Protein AF-A0A7S2N4B7-F1 (afdb_monomer_lite)

Radius of gyration: 18.84 Å; chains: 1; bounding box: 40×36×53 Å

Secondary structure (DSSP, 8-state):
--S-SS----HHHHHHHTTS-HHHHHHHHHHT-HHHHHHHHHHHHHHHHHHHHHHHHHHHHHTT---TTHHHHHHHHHHHHHHHHHHHHHHHHHHTTHHHHSTTHHHHHHHHHHHHHHHHHHHHTT-

Structure (mmCIF, N/CA/C/O backbone):
data_AF-A0A7S2N4B7-F1
#
_entry.id   AF-A0A7S2N4B7-F1
#
loop_
_atom_site.group_PDB
_atom_site.id
_atom_site.type_symbol
_atom_site.label_atom_id
_atom_site.label_alt_id
_atom_site.label_comp_id
_atom_site.label_asym_id
_atom_site.label_entity_id
_atom_site.label_seq_id
_atom_site.pdbx_PDB_ins_code
_atom_site.Cartn_x
_atom_site.Cartn_y
_atom_site.Cartn_z
_atom_site.occupancy
_atom_site.B_iso_or_equiv
_atom_site.auth_seq_id
_atom_site.auth_comp_id
_atom_site.auth_asym_id
_atom_site.auth_atom_id
_atom_site.pdbx_PDB_model_num
ATOM 1 N N . SER A 1 1 ? -1.991 21.765 -20.017 1.00 42.94 1 SER A N 1
ATOM 2 C CA . SER A 1 1 ? -0.513 21.822 -20.036 1.00 42.94 1 SER A CA 1
ATOM 3 C C . SER A 1 1 ? 0.078 21.115 -18.819 1.00 42.94 1 SER A C 1
ATOM 5 O O . SER A 1 1 ? 0.958 21.637 -18.153 1.00 42.94 1 SER A O 1
ATOM 7 N N . PHE A 1 2 ? -0.386 19.901 -18.543 1.00 44.06 2 PHE A N 1
ATOM 8 C CA . PHE A 1 2 ? 0.168 18.993 -17.542 1.00 44.06 2 PHE A CA 1
ATOM 9 C C . PHE A 1 2 ? -0.215 17.590 -18.038 1.00 44.06 2 PHE A C 1
ATOM 11 O O . PHE A 1 2 ? -1.287 17.461 -18.625 1.00 44.06 2 PHE A O 1
ATOM 18 N N . VAL A 1 3 ? 0.634 16.582 -17.840 1.00 47.97 3 VAL A N 1
ATOM 19 C CA . VAL A 1 3 ? 0.503 15.181 -18.320 1.00 47.97 3 VAL A CA 1
ATOM 20 C C . VAL A 1 3 ? 1.091 14.854 -19.714 1.00 47.97 3 VAL A C 1
ATOM 22 O O . VAL A 1 3 ? 0.682 13.898 -20.354 1.00 47.97 3 VAL A O 1
ATOM 25 N N . GLU A 1 4 ? 2.120 15.571 -20.178 1.00 45.66 4 GLU A N 1
ATOM 26 C CA . GLU A 1 4 ? 2.940 15.113 -21.329 1.00 45.66 4 GLU A CA 1
ATOM 27 C C . GLU A 1 4 ? 4.454 15.160 -21.060 1.00 45.66 4 GLU A C 1
ATOM 29 O O . GLU A 1 4 ? 5.262 15.376 -21.956 1.00 45.66 4 GLU A O 1
ATOM 34 N N . HIS A 1 5 ? 4.881 14.973 -19.813 1.00 46.41 5 HIS A N 1
ATOM 35 C CA . HIS A 1 5 ? 6.301 14.807 -19.499 1.00 46.41 5 HIS A CA 1
ATOM 36 C C . HIS A 1 5 ? 6.501 13.495 -18.752 1.00 46.41 5 HIS A C 1
ATOM 38 O O . HIS A 1 5 ? 6.093 13.385 -17.602 1.00 46.41 5 HIS A O 1
ATOM 44 N N . GLY A 1 6 ? 7.143 12.521 -19.407 1.00 44.66 6 GLY A N 1
ATOM 45 C CA . GLY A 1 6 ? 7.806 11.436 -18.681 1.00 44.66 6 GLY A CA 1
ATOM 46 C C . GLY A 1 6 ? 7.608 10.000 -19.165 1.00 44.66 6 GLY A C 1
ATOM 47 O O . GLY A 1 6 ? 7.865 9.095 -18.387 1.00 44.66 6 GLY A O 1
ATOM 48 N N . HIS A 1 7 ? 7.211 9.741 -20.413 1.00 45.81 7 HIS A N 1
ATOM 49 C CA . HIS A 1 7 ? 7.302 8.389 -20.996 1.00 45.81 7 HIS A CA 1
ATOM 50 C C . HIS A 1 7 ? 8.298 8.331 -22.163 1.00 45.81 7 HIS A C 1
ATOM 52 O O . HIS A 1 7 ? 8.082 7.668 -23.178 1.00 45.81 7 HIS A O 1
ATOM 58 N N . GLU A 1 8 ? 9.449 8.995 -22.022 1.00 42.94 8 GLU A N 1
ATOM 59 C CA . GLU A 1 8 ? 10.599 8.662 -22.861 1.00 42.94 8 GLU A CA 1
ATOM 60 C C . GLU A 1 8 ? 11.130 7.289 -22.439 1.00 42.94 8 GLU A C 1
ATOM 62 O O . GLU A 1 8 ? 11.938 7.128 -21.523 1.00 42.94 8 GLU A O 1
ATOM 67 N N . HIS A 1 9 ? 10.636 6.256 -23.122 1.00 49.12 9 HIS A N 1
ATOM 68 C CA . HIS A 1 9 ? 11.159 4.900 -23.070 1.00 49.12 9 HIS A CA 1
ATOM 69 C C . HIS A 1 9 ? 12.612 4.877 -23.573 1.00 49.12 9 HIS A C 1
ATOM 71 O O . HIS A 1 9 ? 12.888 4.513 -24.720 1.00 49.12 9 HIS A O 1
ATOM 77 N N . HIS A 1 10 ? 13.551 5.236 -22.694 1.00 47.81 10 HIS A N 1
ATOM 78 C CA . HIS A 1 10 ? 14.987 5.155 -22.930 1.00 47.81 10 HIS A CA 1
ATOM 79 C C . HIS A 1 10 ? 15.331 3.743 -23.454 1.00 47.81 10 HIS A C 1
ATOM 81 O O . HIS A 1 10 ? 15.021 2.744 -22.791 1.00 47.81 10 HIS A O 1
ATOM 87 N N . PRO A 1 11 ? 15.996 3.600 -24.615 1.00 46.91 11 PRO A N 1
ATOM 88 C CA . PRO A 1 11 ? 16.302 2.292 -25.208 1.00 46.91 11 PRO A CA 1
ATOM 89 C C . PRO A 1 11 ? 17.163 1.397 -24.294 1.00 46.91 11 PRO A C 1
ATOM 91 O O . PRO A 1 11 ? 17.097 0.170 -24.390 1.00 46.91 11 PRO A O 1
ATOM 94 N N . ALA A 1 12 ? 17.889 1.994 -23.342 1.00 51.72 12 ALA A N 1
ATOM 95 C CA . ALA A 1 12 ? 18.643 1.302 -22.297 1.00 51.72 12 ALA A CA 1
ATOM 96 C C . ALA A 1 12 ? 17.757 0.475 -21.336 1.00 51.72 12 ALA A C 1
ATOM 98 O O . ALA A 1 12 ? 18.169 -0.597 -20.884 1.00 51.72 12 ALA A O 1
ATOM 99 N N . ASN A 1 13 ? 16.513 0.900 -21.077 1.00 52.97 13 ASN A N 1
ATOM 100 C CA . ASN A 1 13 ? 15.582 0.166 -20.210 1.00 52.97 13 ASN A CA 1
ATOM 101 C C . ASN A 1 13 ? 15.055 -1.121 -20.868 1.00 52.97 13 ASN A C 1
ATOM 103 O O . ASN A 1 13 ? 14.840 -2.126 -20.183 1.00 52.97 13 ASN A O 1
ATOM 107 N N . ARG A 1 14 ? 14.944 -1.156 -22.206 1.00 52.38 14 ARG A N 1
ATOM 108 C CA . ARG A 1 14 ? 14.585 -2.381 -22.948 1.00 52.38 14 ARG A CA 1
ATOM 109 C C . ARG A 1 14 ? 15.661 -3.467 -22.841 1.00 52.38 14 ARG A C 1
ATOM 111 O O . ARG A 1 14 ? 15.325 -4.644 -22.722 1.00 52.38 14 ARG A O 1
ATOM 118 N N . ALA A 1 15 ? 16.941 -3.091 -22.838 1.00 53.12 15 ALA A N 1
ATOM 119 C CA . ALA A 1 15 ? 18.050 -4.039 -22.699 1.00 53.12 15 ALA A CA 1
ATOM 120 C C . ALA A 1 15 ? 18.158 -4.623 -21.275 1.00 53.12 15 ALA A C 1
ATOM 122 O O . ALA A 1 15 ? 18.431 -5.814 -21.126 1.00 53.12 15 ALA A O 1
ATOM 123 N N . ARG A 1 16 ? 17.866 -3.832 -20.229 1.00 56.47 16 ARG A N 1
ATOM 124 C CA . ARG A 1 16 ? 17.836 -4.298 -18.824 1.00 56.47 16 ARG A CA 1
ATOM 125 C C . ARG A 1 16 ? 16.716 -5.310 -18.555 1.00 56.47 16 ARG A C 1
ATOM 127 O O . ARG A 1 16 ? 16.950 -6.282 -17.836 1.00 56.47 16 ARG A O 1
ATOM 134 N N . ARG A 1 17 ? 15.535 -5.133 -19.166 1.00 55.34 17 ARG A N 1
ATOM 135 C CA . ARG A 1 17 ? 14.382 -6.050 -19.032 1.00 55.34 17 ARG A CA 1
ATOM 136 C C . ARG A 1 17 ? 14.660 -7.471 -19.535 1.00 55.34 17 ARG A C 1
ATOM 138 O O . ARG A 1 17 ? 14.150 -8.421 -18.950 1.00 55.34 17 ARG A O 1
ATOM 145 N N . LYS A 1 18 ? 15.507 -7.650 -20.559 1.00 53.38 18 LYS A N 1
ATOM 146 C CA . LYS A 1 18 ? 15.856 -8.986 -21.096 1.00 53.38 18 LYS A CA 1
ATOM 147 C C . LYS A 1 18 ? 16.534 -9.910 -20.078 1.00 53.38 18 LYS A C 1
ATOM 149 O O . LYS A 1 18 ? 16.548 -11.117 -20.280 1.00 53.38 18 LYS A O 1
ATOM 154 N N . ARG A 1 19 ? 17.101 -9.361 -18.999 1.00 62.41 19 ARG A N 1
ATOM 155 C CA . ARG A 1 19 ? 17.819 -10.122 -17.965 1.00 62.41 19 ARG A CA 1
ATOM 156 C C . ARG A 1 19 ? 16.950 -10.481 -16.755 1.00 62.41 19 ARG A C 1
ATOM 158 O O . ARG A 1 19 ? 17.474 -10.973 -15.759 1.00 62.41 19 ARG A O 1
ATOM 165 N N . TRP A 1 20 ? 15.653 -10.173 -16.795 1.00 69.31 20 TRP A N 1
ATOM 166 C CA . TRP A 1 20 ? 14.742 -10.389 -15.675 1.00 69.31 20 TRP A CA 1
ATOM 167 C C . TRP A 1 20 ? 14.159 -11.810 -15.718 1.00 69.31 20 TRP A C 1
ATOM 169 O O . TRP A 1 20 ? 13.778 -12.272 -16.793 1.00 69.31 20 TRP A O 1
ATOM 179 N N . PRO A 1 21 ? 14.059 -12.511 -14.574 1.00 72.00 21 PRO A N 1
ATOM 180 C CA . PRO A 1 21 ? 13.364 -13.792 -14.520 1.00 72.00 21 PRO A CA 1
ATOM 181 C C . PRO A 1 21 ? 11.885 -13.616 -14.894 1.00 72.00 21 PRO A C 1
ATOM 183 O O . PRO A 1 21 ? 11.297 -12.559 -14.651 1.00 72.00 21 PRO A O 1
ATOM 186 N N . CYS A 1 22 ? 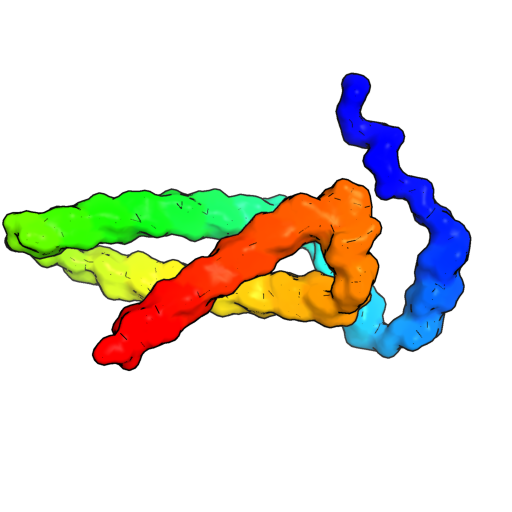11.266 -14.662 -15.447 1.00 74.69 22 CYS A N 1
ATOM 187 C CA . CYS A 1 22 ? 9.900 -14.637 -15.988 1.00 74.69 22 CYS A CA 1
ATOM 188 C C . CYS A 1 22 ? 8.868 -14.099 -14.979 1.00 74.69 22 CYS A C 1
ATOM 190 O O . CYS A 1 22 ? 7.952 -13.368 -15.350 1.00 74.69 22 CYS A O 1
ATOM 192 N N . LEU A 1 23 ? 9.061 -14.422 -13.693 1.00 74.44 23 LEU A N 1
ATOM 193 C CA . LEU A 1 23 ? 8.251 -13.930 -12.578 1.00 74.44 23 LEU A CA 1
ATOM 194 C C . LEU A 1 23 ? 8.270 -12.396 -12.495 1.00 74.44 23 LEU A C 1
ATOM 196 O O . LEU A 1 23 ? 7.221 -11.771 -12.410 1.00 74.44 23 LEU A O 1
ATOM 200 N N . ARG A 1 24 ? 9.452 -11.778 -12.592 1.00 75.12 24 ARG A N 1
ATOM 201 C CA . ARG A 1 24 ? 9.616 -10.322 -12.481 1.00 75.12 24 ARG A CA 1
ATOM 202 C C . ARG A 1 24 ? 8.978 -9.588 -13.659 1.00 75.12 24 ARG A C 1
ATOM 204 O O . ARG A 1 24 ? 8.469 -8.494 -13.474 1.00 75.12 24 ARG A O 1
ATOM 211 N N . ILE A 1 25 ? 8.957 -10.198 -14.845 1.00 74.19 25 ILE A N 1
ATOM 212 C CA . ILE A 1 25 ? 8.272 -9.643 -16.023 1.00 74.19 25 ILE A CA 1
ATOM 213 C C . ILE A 1 25 ? 6.750 -9.697 -15.846 1.00 74.19 25 ILE A C 1
ATOM 215 O O . ILE A 1 25 ? 6.072 -8.714 -16.132 1.00 74.19 25 ILE A O 1
ATOM 219 N N . ARG A 1 26 ? 6.207 -10.816 -15.345 1.00 77.25 26 ARG A N 1
ATOM 220 C CA . ARG A 1 26 ? 4.765 -10.939 -15.076 1.00 77.25 26 ARG A CA 1
ATOM 221 C C . ARG A 1 26 ? 4.301 -9.978 -13.988 1.00 77.25 26 ARG A C 1
ATOM 223 O O . ARG A 1 26 ? 3.299 -9.307 -14.181 1.00 77.25 26 ARG A O 1
ATOM 230 N N . VAL A 1 27 ? 5.050 -9.885 -12.891 1.00 77.25 27 VAL A N 1
ATOM 231 C CA . VAL A 1 27 ? 4.748 -8.959 -11.791 1.00 77.25 27 VAL A CA 1
ATOM 232 C C . VAL A 1 27 ? 4.863 -7.508 -12.265 1.00 77.25 27 VAL A C 1
ATOM 234 O O . VAL A 1 27 ? 3.962 -6.724 -12.003 1.00 77.25 27 VAL A O 1
ATOM 237 N N . ALA A 1 28 ? 5.892 -7.158 -13.045 1.00 74.38 28 ALA A N 1
ATOM 238 C CA . ALA A 1 28 ? 6.012 -5.816 -13.619 1.00 74.38 28 ALA A CA 1
ATOM 239 C C . ALA A 1 28 ? 4.836 -5.464 -14.537 1.00 74.38 28 ALA A C 1
ATOM 241 O O . ALA A 1 28 ? 4.309 -4.368 -14.444 1.00 74.38 28 ALA A O 1
ATOM 242 N N . SER A 1 29 ? 4.381 -6.398 -15.376 1.00 77.00 29 SER A N 1
ATOM 243 C CA . SER A 1 29 ? 3.213 -6.173 -16.238 1.00 77.00 29 SER A CA 1
ATOM 244 C C . SER A 1 29 ? 1.909 -5.984 -15.459 1.00 77.00 29 SER A C 1
ATOM 246 O O . SER A 1 29 ? 0.983 -5.376 -15.985 1.00 77.00 29 SER A O 1
ATOM 248 N N . LEU A 1 30 ? 1.816 -6.552 -14.256 1.00 77.62 30 LEU A N 1
ATOM 249 C CA . LEU A 1 30 ? 0.653 -6.434 -13.377 1.00 77.62 30 LEU A CA 1
ATOM 250 C C . LEU A 1 30 ? 0.646 -5.065 -12.681 1.00 77.62 30 LEU A C 1
ATOM 252 O O . LEU A 1 30 ? -0.374 -4.385 -12.670 1.00 77.62 30 LEU A O 1
ATOM 256 N N . ILE A 1 31 ? 1.810 -4.649 -12.179 1.00 75.19 31 ILE A N 1
ATOM 257 C CA . ILE A 1 31 ? 2.014 -3.379 -11.469 1.00 75.19 31 ILE A CA 1
ATOM 258 C C . ILE A 1 31 ? 1.984 -2.175 -12.413 1.00 75.19 31 ILE A C 1
ATOM 260 O O . ILE A 1 31 ? 1.474 -1.135 -12.038 1.00 75.19 31 ILE A O 1
ATOM 264 N N . GLU A 1 32 ? 2.487 -2.301 -13.644 1.00 76.00 32 GLU A N 1
ATOM 265 C CA . GLU A 1 32 ? 2.424 -1.231 -14.657 1.00 76.00 32 GLU A CA 1
ATOM 266 C C . GLU A 1 32 ? 1.005 -1.028 -15.226 1.00 76.00 32 GLU A C 1
ATOM 268 O O . GLU A 1 32 ? 0.812 -0.230 -16.145 1.00 76.00 32 GLU A O 1
ATOM 273 N N . SER A 1 33 ? 0.003 -1.775 -14.748 1.00 79.88 33 SER A N 1
ATOM 274 C CA . SER A 1 33 ? -1.363 -1.631 -15.239 1.00 79.88 33 SER A CA 1
ATOM 275 C C . SER A 1 33 ? -2.081 -0.468 -14.550 1.00 79.88 33 SER A C 1
ATOM 277 O O . SER A 1 33 ? -2.189 -0.413 -13.331 1.00 79.88 33 SER A O 1
ATOM 279 N N . VAL A 1 34 ? -2.662 0.430 -15.349 1.00 76.00 34 VAL A N 1
ATOM 280 C CA . VAL A 1 34 ? -3.430 1.592 -14.855 1.00 76.00 34 VAL A CA 1
ATOM 281 C C . VAL A 1 34 ? -4.596 1.166 -13.957 1.00 76.00 34 VAL A C 1
ATOM 283 O O . VAL A 1 34 ? -4.940 1.854 -13.003 1.00 76.00 34 VAL A O 1
ATOM 286 N N . LEU A 1 35 ? -5.203 0.009 -14.241 1.00 77.62 35 LEU A N 1
ATOM 287 C CA . LEU A 1 35 ? -6.267 -0.544 -13.405 1.00 77.62 35 LEU A CA 1
ATOM 288 C C . LEU A 1 35 ? -5.761 -0.874 -11.997 1.00 77.62 35 LEU A C 1
ATOM 290 O O . LEU A 1 35 ? -6.484 -0.639 -11.035 1.00 77.62 35 LEU A O 1
ATOM 294 N N . PHE A 1 36 ? -4.541 -1.403 -11.882 1.00 75.06 36 PHE A N 1
ATOM 295 C CA . PHE A 1 36 ? -3.926 -1.691 -10.593 1.00 75.06 36 PHE A CA 1
ATOM 296 C C . PHE A 1 36 ? -3.737 -0.396 -9.805 1.00 75.06 36 PHE A C 1
ATOM 298 O O . PHE A 1 36 ? -4.274 -0.293 -8.711 1.00 75.06 36 PHE A O 1
ATOM 305 N N . ASP A 1 37 ? -3.132 0.635 -10.397 1.00 76.38 37 ASP A N 1
ATOM 306 C CA . ASP A 1 37 ? -2.940 1.923 -9.715 1.00 76.38 37 ASP A CA 1
ATOM 307 C C . ASP A 1 37 ? -4.263 2.575 -9.271 1.00 76.38 37 ASP A C 1
ATOM 309 O O . ASP A 1 37 ? -4.354 3.111 -8.166 1.00 76.38 37 ASP A O 1
ATOM 313 N N . VAL A 1 38 ? -5.324 2.480 -10.082 1.00 80.19 38 VAL A N 1
ATOM 314 C CA . VAL A 1 38 ? -6.662 2.974 -9.707 1.00 80.19 38 VAL A CA 1
ATOM 315 C C . VAL A 1 38 ? -7.251 2.177 -8.542 1.00 80.19 38 VAL A C 1
ATOM 317 O O . VAL A 1 38 ? -7.792 2.772 -7.612 1.00 80.19 38 VAL A O 1
ATOM 320 N N . VAL A 1 39 ? -7.152 0.845 -8.566 1.00 81.00 39 VAL A N 1
ATOM 321 C CA . VAL A 1 39 ? -7.635 -0.016 -7.473 1.00 81.00 39 VAL A CA 1
ATOM 322 C C . VAL A 1 39 ? -6.909 0.317 -6.1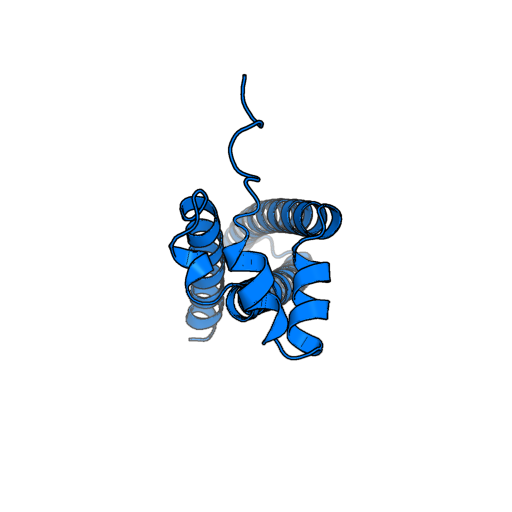73 1.00 81.00 39 VAL A C 1
ATOM 324 O O . VAL A 1 39 ? -7.551 0.484 -5.139 1.00 81.00 39 VAL A O 1
ATOM 327 N N . CYS A 1 40 ? -5.595 0.492 -6.234 1.00 78.62 40 CYS A N 1
ATOM 328 C CA . CYS A 1 40 ? -4.769 0.858 -5.092 1.00 78.62 40 CYS A CA 1
ATOM 329 C C . CYS A 1 40 ? -5.154 2.233 -4.536 1.00 78.62 40 CYS A C 1
ATOM 331 O O . CYS A 1 40 ? -5.383 2.368 -3.337 1.00 78.62 40 CYS A O 1
ATOM 333 N N . GLY A 1 41 ? -5.354 3.230 -5.404 1.00 80.25 41 GLY A N 1
ATOM 334 C CA . GLY A 1 41 ? -5.851 4.548 -5.001 1.00 80.25 41 GLY A CA 1
ATOM 335 C C . GLY A 1 41 ? -7.226 4.496 -4.323 1.00 80.25 41 GLY A C 1
ATOM 336 O O . GLY A 1 41 ? -7.436 5.143 -3.298 1.00 80.25 41 GLY A O 1
ATOM 337 N N . VAL A 1 42 ? -8.156 3.687 -4.842 1.00 84.19 42 VAL A N 1
ATOM 338 C CA . VAL A 1 42 ? -9.481 3.481 -4.225 1.00 84.19 42 VAL A CA 1
ATOM 339 C C . VAL A 1 42 ? -9.355 2.823 -2.850 1.00 84.19 42 VAL A C 1
ATOM 341 O O . VAL A 1 42 ? -10.040 3.236 -1.916 1.00 84.19 42 VAL A O 1
ATOM 344 N N . ILE A 1 43 ? -8.469 1.837 -2.705 1.00 79.56 43 ILE A N 1
ATOM 345 C CA . ILE A 1 43 ? -8.220 1.152 -1.432 1.00 79.56 43 ILE A CA 1
ATOM 346 C C . ILE A 1 43 ? -7.605 2.107 -0.401 1.00 79.56 43 ILE A C 1
ATOM 348 O O . ILE A 1 43 ? -8.045 2.111 0.745 1.00 79.56 43 ILE A O 1
ATOM 352 N N . ILE A 1 44 ? -6.661 2.967 -0.796 1.00 81.62 44 ILE A N 1
ATOM 353 C CA . ILE A 1 44 ? -6.069 3.987 0.089 1.00 81.62 44 ILE A CA 1
ATOM 354 C C . ILE A 1 44 ? -7.143 4.959 0.592 1.00 81.62 44 ILE A C 1
ATOM 356 O O . ILE A 1 44 ? -7.200 5.261 1.784 1.00 81.62 44 ILE A O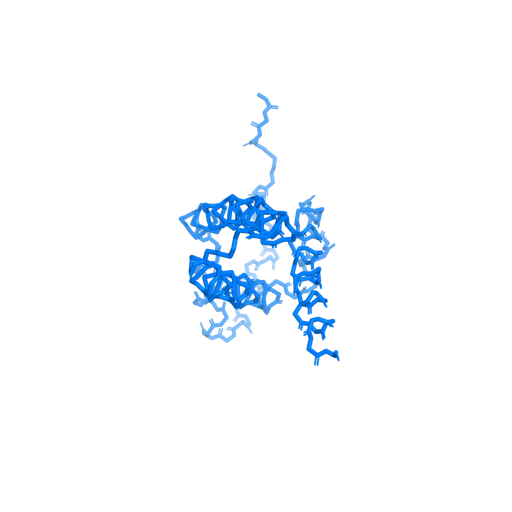 1
ATOM 360 N N . LEU A 1 45 ? -8.028 5.418 -0.297 1.00 83.00 45 LEU A N 1
ATOM 361 C CA . LEU A 1 45 ? -9.136 6.295 0.082 1.00 83.00 45 LEU A CA 1
ATOM 362 C C . LEU A 1 45 ? -10.120 5.593 1.026 1.00 83.00 45 LEU A C 1
ATOM 364 O O . LEU A 1 45 ? -10.535 6.182 2.023 1.00 83.00 45 LEU A O 1
ATOM 368 N N . ALA A 1 46 ? -10.466 4.334 0.752 1.00 81.69 46 ALA A N 1
ATOM 369 C CA . ALA A 1 46 ? -11.324 3.540 1.627 1.00 81.69 46 ALA A CA 1
ATOM 370 C C . ALA A 1 46 ? -10.687 3.315 3.010 1.00 81.69 46 ALA A C 1
ATOM 372 O O . ALA A 1 46 ? -11.377 3.413 4.027 1.00 81.69 46 ALA A O 1
ATOM 373 N N . ASN A 1 47 ? -9.372 3.088 3.065 1.00 80.19 47 ASN A N 1
ATOM 374 C CA . ASN A 1 47 ? -8.627 2.970 4.315 1.00 80.19 47 ASN A CA 1
ATOM 375 C C . ASN A 1 47 ? -8.668 4.278 5.121 1.00 80.19 47 ASN A C 1
ATOM 377 O O . ASN A 1 47 ? -8.978 4.258 6.307 1.00 80.19 47 ASN A O 1
ATOM 381 N N . ALA A 1 48 ? -8.459 5.430 4.474 1.00 81.38 48 ALA A N 1
ATOM 382 C CA . ALA A 1 48 ? -8.536 6.735 5.135 1.00 81.38 48 ALA A CA 1
ATOM 383 C C . ALA A 1 48 ? -9.928 7.016 5.732 1.00 81.38 48 ALA A C 1
ATOM 385 O O . ALA A 1 48 ? -10.037 7.527 6.846 1.00 81.38 48 ALA A O 1
ATOM 386 N N . VAL A 1 49 ? -10.998 6.642 5.020 1.00 85.31 49 VAL A N 1
ATOM 387 C CA . VAL A 1 49 ? -12.374 6.727 5.539 1.00 85.31 49 VAL A CA 1
ATOM 388 C C . VAL A 1 49 ? -12.569 5.793 6.736 1.00 85.31 49 VAL A C 1
ATOM 390 O O . VAL A 1 49 ? -13.190 6.185 7.719 1.00 85.31 49 VAL A O 1
ATOM 393 N N . THR A 1 50 ? -12.012 4.583 6.678 1.00 80.62 50 THR A N 1
ATOM 394 C CA . THR A 1 50 ? -12.103 3.598 7.767 1.00 80.62 50 THR A CA 1
ATOM 395 C C . THR A 1 50 ? -11.433 4.118 9.039 1.00 80.62 50 THR A C 1
ATOM 397 O O . THR A 1 50 ? -12.055 4.086 10.097 1.00 80.62 50 THR A O 1
ATOM 400 N N . ILE A 1 51 ? -10.230 4.693 8.927 1.00 80.00 51 ILE A N 1
ATOM 401 C CA . ILE A 1 51 ? -9.512 5.324 10.048 1.00 80.00 51 ILE A CA 1
ATOM 402 C C . ILE A 1 51 ? -10.333 6.474 10.648 1.00 80.00 51 ILE A C 1
ATOM 404 O O . ILE A 1 51 ? -10.448 6.587 11.869 1.00 80.00 51 ILE A O 1
ATOM 408 N N . ALA A 1 52 ? -10.954 7.311 9.809 1.00 83.38 52 ALA A N 1
ATOM 409 C CA . ALA A 1 52 ? -11.796 8.409 10.285 1.00 83.38 52 ALA A CA 1
ATOM 410 C C . ALA A 1 52 ? -13.006 7.907 11.096 1.00 83.38 52 ALA A C 1
ATOM 412 O O . ALA A 1 52 ? -13.324 8.478 12.138 1.00 83.38 52 ALA A O 1
ATOM 413 N N . ILE A 1 53 ? -13.648 6.822 10.650 1.00 81.69 53 ILE A N 1
ATOM 414 C CA . ILE A 1 53 ? -14.779 6.201 11.357 1.00 81.69 53 ILE A CA 1
ATOM 415 C C . ILE A 1 53 ? -14.312 5.535 12.659 1.00 81.69 53 ILE A C 1
ATOM 417 O O . ILE A 1 53 ? -14.940 5.728 13.697 1.00 81.69 53 ILE A O 1
ATOM 421 N N . ALA A 1 54 ? -13.206 4.787 12.625 1.00 77.19 54 ALA A N 1
ATOM 422 C CA . ALA A 1 54 ? -12.644 4.128 13.804 1.00 77.19 54 ALA A CA 1
ATOM 423 C C . ALA A 1 54 ? -12.239 5.141 14.888 1.00 77.19 54 ALA A C 1
ATOM 425 O O . ALA A 1 54 ? -12.483 4.913 16.070 1.00 77.19 54 ALA A O 1
ATOM 426 N N . THR A 1 55 ? -11.706 6.299 14.486 1.00 80.44 55 THR A N 1
ATOM 427 C CA . THR A 1 55 ? -11.364 7.392 15.408 1.00 80.44 55 THR A CA 1
ATOM 428 C C . THR A 1 55 ? -12.605 7.940 16.121 1.00 80.44 55 THR A C 1
ATOM 430 O O . THR A 1 55 ? -12.564 8.155 17.332 1.00 80.44 55 THR A O 1
ATOM 433 N N . ASP A 1 56 ? -13.719 8.140 15.406 1.00 78.56 56 ASP A N 1
ATOM 434 C CA . ASP A 1 56 ? -14.981 8.585 16.019 1.00 78.56 56 ASP A CA 1
ATOM 435 C C . ASP A 1 56 ? -15.541 7.525 16.980 1.00 78.56 56 ASP A C 1
ATOM 437 O O . ASP A 1 56 ? -15.919 7.840 18.109 1.00 78.56 56 ASP A O 1
ATOM 441 N N . GLY A 1 57 ? -15.495 6.251 16.578 1.00 74.81 57 GLY A N 1
ATOM 442 C CA . GLY A 1 57 ? -15.886 5.125 17.425 1.00 74.81 57 GLY A CA 1
ATOM 443 C C . GLY A 1 57 ? -15.072 5.047 18.719 1.00 74.81 57 GLY A C 1
ATOM 444 O O . GLY A 1 57 ? -15.647 4.887 19.795 1.00 74.81 57 GLY A O 1
ATOM 445 N N . ALA A 1 58 ? -13.749 5.211 18.640 1.00 73.25 58 ALA A N 1
ATOM 446 C CA . ALA A 1 58 ? -12.860 5.184 19.802 1.00 73.25 58 ALA A CA 1
ATOM 447 C C . ALA A 1 58 ? -13.170 6.316 20.798 1.00 73.25 58 ALA A C 1
ATOM 449 O O . ALA A 1 58 ? -13.111 6.116 22.013 1.00 73.25 58 ALA A O 1
ATOM 450 N N . ILE A 1 59 ? -13.565 7.495 20.303 1.00 77.75 59 ILE A N 1
ATOM 451 C CA . ILE A 1 59 ? -14.024 8.608 21.146 1.00 77.75 59 ILE A CA 1
ATOM 452 C C . ILE A 1 59 ? -15.340 8.243 21.844 1.00 77.75 59 ILE A C 1
ATOM 454 O O . ILE A 1 59 ? -15.487 8.496 23.040 1.00 77.75 59 ILE A O 1
ATOM 458 N N . GLN A 1 60 ? -16.292 7.630 21.137 1.00 76.12 60 GLN A N 1
ATOM 459 C CA . GLN A 1 60 ? -17.570 7.225 21.733 1.00 76.12 60 GLN A CA 1
ATOM 460 C C . GLN A 1 60 ? -17.411 6.115 22.780 1.00 76.12 60 GLN A C 1
ATOM 462 O O . GLN A 1 60 ? -18.054 6.166 23.833 1.00 76.12 60 GLN A O 1
ATOM 467 N N . GLU A 1 61 ? -16.510 5.161 22.547 1.00 72.25 61 GLU A N 1
ATOM 468 C CA . GLU A 1 61 ? -16.165 4.128 23.525 1.00 72.25 61 GLU A CA 1
ATOM 469 C C . GLU A 1 61 ? -15.520 4.739 24.778 1.00 72.25 61 GLU A C 1
ATOM 471 O O . GLU A 1 61 ? -15.928 4.417 25.896 1.00 72.25 61 GLU A O 1
ATOM 476 N N . ALA A 1 62 ? -14.612 5.710 24.616 1.00 71.94 62 ALA A N 1
ATOM 477 C CA . ALA A 1 62 ? -14.002 6.445 25.727 1.00 71.94 62 ALA A CA 1
ATOM 478 C C . ALA A 1 62 ? -15.015 7.262 26.557 1.00 71.94 62 ALA A C 1
ATOM 480 O O . ALA A 1 62 ? -14.786 7.513 27.742 1.00 71.94 62 ALA A O 1
ATOM 481 N N . VAL A 1 63 ? -16.147 7.656 25.962 1.00 79.50 63 VAL A N 1
ATOM 482 C CA . VAL A 1 63 ? -17.255 8.366 26.633 1.00 79.50 63 VAL A CA 1
ATOM 483 C C . VAL A 1 63 ? -18.302 7.393 27.218 1.00 79.50 63 VAL A C 1
ATOM 485 O O . VAL A 1 63 ? -19.237 7.818 27.896 1.00 79.50 63 VAL A O 1
ATOM 488 N N . GLY A 1 64 ? -18.116 6.077 27.058 1.00 73.00 64 GLY A N 1
ATOM 489 C CA . GLY A 1 64 ? -18.932 5.040 27.701 1.00 73.00 64 GLY A CA 1
ATOM 490 C C . GLY A 1 64 ? -20.033 4.432 26.827 1.00 73.00 64 GLY A C 1
ATOM 491 O O . GLY A 1 64 ? -20.947 3.804 27.364 1.00 73.00 64 GLY A O 1
ATOM 492 N N . HIS A 1 65 ? -19.954 4.583 25.502 1.00 68.50 65 HIS A N 1
ATOM 493 C CA . HIS A 1 65 ? -20.852 3.942 24.536 1.00 68.50 65 HIS A CA 1
ATOM 494 C C . HIS A 1 65 ? -20.108 2.868 23.716 1.00 68.50 65 HIS A C 1
ATOM 496 O O . HIS A 1 65 ? -19.715 3.129 22.579 1.00 68.50 65 HIS A O 1
ATOM 502 N N . PRO A 1 66 ? -19.890 1.656 24.264 1.00 61.88 66 PRO A N 1
ATOM 503 C CA . PRO A 1 66 ? -19.245 0.578 23.523 1.00 61.88 66 PRO A CA 1
ATOM 504 C C . PRO A 1 66 ? -20.149 0.099 22.379 1.00 61.88 66 PRO A C 1
ATOM 506 O O . PRO A 1 66 ? -21.330 -0.191 22.585 1.00 61.88 66 PRO A O 1
ATOM 509 N N . SER A 1 67 ? -19.588 0.009 21.175 1.00 62.16 67 SER A N 1
ATOM 510 C CA . SER A 1 67 ? -20.255 -0.497 19.971 1.00 62.16 67 SER A CA 1
ATOM 511 C C . SER A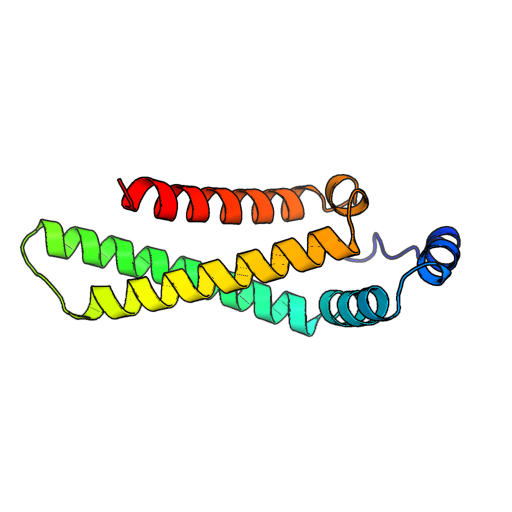 1 67 ? -19.531 -1.745 19.454 1.00 62.16 67 SER A C 1
ATOM 513 O O . SER A 1 67 ? -18.306 -1.777 19.361 1.00 62.16 67 SER A O 1
ATOM 515 N N . ASP A 1 68 ? -20.285 -2.798 19.117 1.00 66.56 68 ASP A N 1
ATOM 516 C CA . ASP A 1 68 ? -19.729 -4.066 18.601 1.00 66.56 68 ASP A CA 1
ATOM 517 C C . ASP A 1 68 ? -19.057 -3.915 17.217 1.00 66.56 68 ASP A C 1
ATOM 519 O O . ASP A 1 68 ? -18.277 -4.776 16.797 1.00 66.56 68 ASP A O 1
ATOM 523 N N . ASP A 1 69 ? -19.304 -2.797 16.530 1.00 67.12 69 ASP A N 1
ATOM 524 C CA . ASP A 1 69 ? -18.789 -2.495 15.191 1.00 67.12 69 ASP A CA 1
ATOM 525 C C . ASP A 1 69 ? -17.256 -2.314 15.150 1.00 67.12 69 ASP A C 1
ATOM 527 O O . ASP A 1 69 ? -16.630 -2.506 14.101 1.00 67.12 69 ASP A O 1
ATOM 531 N N . MET A 1 70 ? -16.613 -2.047 16.296 1.00 67.12 70 MET A N 1
ATOM 532 C CA . MET A 1 70 ? -15.167 -1.792 16.381 1.00 67.12 70 MET A CA 1
ATOM 533 C C . MET A 1 70 ? -14.306 -2.995 15.959 1.00 67.12 70 MET A C 1
ATOM 535 O O . MET A 1 70 ? -13.254 -2.842 15.339 1.00 67.12 70 MET A O 1
ATOM 539 N N . LYS A 1 71 ? -14.756 -4.228 16.235 1.00 70.25 71 LYS A N 1
ATOM 540 C CA . LYS A 1 71 ? -13.995 -5.451 15.898 1.00 70.25 71 LYS A CA 1
ATOM 541 C C . LYS A 1 71 ? -13.920 -5.699 14.392 1.00 70.25 71 LYS A C 1
ATOM 543 O O . LYS A 1 71 ? -12.909 -6.194 13.886 1.00 70.25 71 LYS A O 1
ATOM 548 N N . VAL A 1 72 ? -14.998 -5.376 13.677 1.00 75.44 72 VAL A N 1
ATOM 549 C CA . VAL A 1 72 ? -15.062 -5.522 12.219 1.00 75.44 72 VAL A CA 1
ATOM 550 C C . VAL A 1 72 ? -14.160 -4.483 11.562 1.00 75.44 72 VAL A C 1
ATOM 552 O O . VAL A 1 72 ? -13.388 -4.839 10.673 1.00 75.44 72 VAL A O 1
ATOM 555 N N . LEU A 1 73 ? -14.188 -3.241 12.054 1.00 73.38 73 LEU A N 1
ATOM 556 C CA . LEU A 1 73 ? -13.321 -2.160 11.583 1.00 73.38 73 LEU A CA 1
ATOM 557 C C . LEU A 1 73 ? -11.834 -2.517 11.721 1.00 73.38 73 LEU A C 1
ATOM 559 O O . LEU A 1 73 ? -11.119 -2.467 10.723 1.00 73.38 73 LEU A O 1
ATOM 563 N N . HIS A 1 74 ? -11.395 -3.009 12.883 1.00 73.25 74 HIS A N 1
ATOM 564 C CA . HIS A 1 74 ? -10.002 -3.437 13.086 1.00 73.25 74 HIS A CA 1
ATOM 565 C C . HIS A 1 74 ? -9.562 -4.590 12.173 1.00 73.25 74 HIS A C 1
ATOM 567 O O . HIS A 1 74 ? -8.421 -4.637 11.705 1.00 73.25 74 HIS A O 1
ATOM 573 N N . THR A 1 75 ? -10.458 -5.545 11.905 1.00 79.06 75 THR A N 1
ATOM 574 C CA . THR A 1 75 ? -10.156 -6.665 10.999 1.00 79.06 75 THR A CA 1
ATOM 575 C C . THR A 1 75 ? -9.984 -6.172 9.561 1.00 79.06 75 THR A C 1
ATOM 577 O O . THR A 1 75 ? -9.077 -6.611 8.851 1.00 79.06 75 THR A O 1
ATOM 580 N N . VAL A 1 76 ? -10.846 -5.250 9.131 1.00 79.12 76 VAL A N 1
ATOM 581 C CA . VAL A 1 76 ? -10.810 -4.647 7.793 1.00 79.12 76 VAL A CA 1
ATOM 582 C C . VAL A 1 76 ? -9.565 -3.776 7.618 1.00 79.12 76 VAL A C 1
ATOM 584 O O . VAL A 1 76 ? -8.865 -3.908 6.616 1.00 79.12 76 VAL A O 1
ATOM 587 N N . GLU A 1 77 ? -9.239 -2.961 8.614 1.00 76.31 77 GLU A N 1
ATOM 588 C CA . GLU A 1 77 ? -8.014 -2.164 8.669 1.00 76.31 77 GLU A CA 1
ATOM 589 C C . GLU A 1 77 ? -6.763 -3.043 8.553 1.00 76.31 77 GLU A C 1
ATOM 591 O O . GLU A 1 77 ? -5.917 -2.816 7.689 1.00 76.31 77 GLU A O 1
ATOM 596 N N . SER A 1 78 ? -6.691 -4.134 9.322 1.00 77.44 78 SER A N 1
ATOM 597 C CA . SER A 1 78 ? -5.575 -5.087 9.247 1.00 77.44 78 SER A CA 1
ATOM 598 C C . SER A 1 78 ? -5.446 -5.739 7.862 1.00 77.44 78 SER A C 1
ATOM 600 O O . SER A 1 78 ? -4.337 -5.984 7.379 1.00 77.44 78 SER A O 1
ATOM 602 N N . ALA A 1 79 ? -6.569 -6.006 7.187 1.00 82.44 79 ALA A N 1
ATOM 603 C CA . ALA A 1 79 ? -6.572 -6.542 5.827 1.00 82.44 79 ALA A CA 1
ATOM 604 C C . ALA A 1 79 ? -6.074 -5.514 4.796 1.00 82.44 79 ALA A C 1
ATOM 606 O O . ALA A 1 79 ? -5.284 -5.868 3.915 1.00 82.44 79 ALA A O 1
ATOM 607 N N . PHE A 1 80 ? -6.479 -4.245 4.920 1.00 79.81 80 PHE A N 1
ATOM 608 C CA . PHE A 1 80 ? -5.939 -3.158 4.099 1.00 79.81 80 PHE A CA 1
ATOM 609 C C . PHE A 1 80 ? -4.441 -2.973 4.335 1.00 79.81 80 PHE A C 1
ATOM 611 O O . PHE A 1 80 ? -3.691 -2.804 3.370 1.00 79.81 80 PHE A O 1
ATOM 618 N N . ILE A 1 81 ? -4.002 -3.118 5.587 1.00 78.38 81 ILE A N 1
ATOM 619 C CA . ILE A 1 81 ? -2.595 -3.061 5.972 1.00 78.38 81 ILE A CA 1
ATOM 620 C C . ILE A 1 81 ? -1.753 -4.118 5.269 1.00 78.38 81 ILE A C 1
ATOM 622 O O . ILE A 1 81 ? -0.739 -3.820 4.625 1.00 78.38 81 ILE A O 1
ATOM 626 N N . ALA A 1 82 ? -2.204 -5.366 5.337 1.00 82.12 82 ALA A N 1
ATOM 627 C CA . ALA A 1 82 ? -1.541 -6.470 4.662 1.00 82.12 82 ALA A CA 1
ATOM 628 C C . ALA A 1 82 ? -1.495 -6.263 3.138 1.00 82.12 82 ALA A C 1
ATOM 630 O O . ALA A 1 82 ? -0.468 -6.534 2.510 1.00 82.12 82 ALA A O 1
ATOM 631 N N . PHE A 1 83 ? -2.581 -5.753 2.547 1.00 82.56 83 PHE A N 1
ATOM 632 C CA . PHE A 1 83 ? -2.674 -5.519 1.109 1.00 82.56 83 PHE A CA 1
ATOM 633 C C . PHE A 1 83 ? -1.679 -4.459 0.627 1.00 82.56 83 PHE A C 1
ATOM 635 O O . PHE A 1 83 ? -0.869 -4.757 -0.255 1.00 82.56 83 PHE A O 1
ATOM 642 N N . TYR A 1 84 ? -1.673 -3.264 1.233 1.00 76.00 84 TYR A N 1
ATOM 643 C CA . TYR A 1 84 ? -0.748 -2.206 0.819 1.00 76.00 84 TYR A CA 1
ATOM 644 C C . TYR A 1 84 ? 0.708 -2.652 1.027 1.00 76.00 84 TYR A C 1
ATOM 646 O O . TYR A 1 84 ? 1.597 -2.294 0.254 1.00 76.00 84 TYR A O 1
ATOM 654 N N . THR A 1 85 ? 0.980 -3.442 2.078 1.00 78.06 85 THR A N 1
ATOM 655 C CA . THR A 1 85 ? 2.346 -3.871 2.411 1.00 78.06 85 THR A CA 1
ATOM 656 C C . THR A 1 85 ? 2.853 -4.823 1.337 1.00 78.06 85 THR A C 1
ATOM 658 O O . THR A 1 85 ? 3.982 -4.692 0.858 1.00 78.06 85 THR A O 1
ATOM 661 N N . ALA A 1 86 ? 2.003 -5.764 0.919 1.00 82.19 86 ALA A N 1
ATOM 662 C CA . ALA A 1 86 ? 2.306 -6.695 -0.157 1.00 82.19 86 ALA A CA 1
ATOM 663 C C . ALA A 1 86 ? 2.500 -5.967 -1.494 1.00 82.19 86 ALA A C 1
ATOM 665 O O . ALA A 1 86 ? 3.454 -6.247 -2.219 1.00 82.19 86 ALA A O 1
ATOM 666 N N . GLU A 1 87 ? 1.638 -5.004 -1.808 1.00 80.75 87 GLU A N 1
ATOM 667 C CA . GLU A 1 87 ? 1.746 -4.155 -2.992 1.00 80.75 87 GLU A CA 1
ATOM 668 C C . GLU A 1 87 ? 3.063 -3.367 -3.025 1.00 80.75 87 GLU A C 1
ATOM 670 O O . GLU A 1 87 ? 3.801 -3.435 -4.014 1.00 80.75 87 GLU A O 1
ATOM 675 N N . LEU A 1 88 ? 3.402 -2.671 -1.936 1.00 76.06 88 LEU A N 1
ATOM 676 C CA . LEU A 1 88 ? 4.644 -1.910 -1.832 1.00 76.06 88 LEU A CA 1
ATOM 677 C C . LEU A 1 88 ? 5.864 -2.830 -1.954 1.00 76.06 88 LEU A C 1
ATOM 679 O O . LEU A 1 88 ? 6.818 -2.504 -2.664 1.00 76.06 88 LEU A O 1
ATOM 683 N N . ALA A 1 89 ? 5.832 -4.007 -1.325 1.00 81.12 89 ALA A N 1
ATOM 684 C CA . ALA A 1 89 ? 6.898 -4.998 -1.438 1.00 81.12 89 ALA A CA 1
ATOM 685 C C . ALA A 1 89 ? 7.064 -5.496 -2.884 1.00 81.12 89 ALA A C 1
ATOM 687 O O . ALA A 1 89 ? 8.191 -5.653 -3.362 1.00 81.12 89 ALA A O 1
ATOM 688 N N . LEU A 1 90 ? 5.961 -5.699 -3.611 1.00 78.19 90 LEU A N 1
ATOM 689 C CA . LEU A 1 90 ? 5.973 -6.079 -5.023 1.00 78.19 90 LEU A CA 1
ATOM 690 C C . LEU A 1 90 ? 6.541 -4.956 -5.905 1.00 78.19 90 LEU A C 1
ATOM 692 O O . LEU A 1 90 ? 7.403 -5.231 -6.750 1.00 78.19 90 LEU A O 1
ATOM 696 N N . ARG A 1 91 ? 6.146 -3.693 -5.681 1.00 73.12 91 ARG A N 1
ATOM 697 C CA . ARG A 1 91 ? 6.735 -2.525 -6.364 1.00 73.12 91 ARG A CA 1
ATOM 698 C C . ARG A 1 91 ? 8.233 -2.429 -6.084 1.00 73.12 91 ARG A C 1
ATOM 700 O O . ARG A 1 91 ? 9.028 -2.325 -7.020 1.00 73.12 91 ARG A O 1
ATOM 707 N N . MET A 1 92 ? 8.647 -2.569 -4.828 1.00 75.50 92 MET A N 1
ATOM 708 C CA . MET A 1 92 ? 10.056 -2.549 -4.430 1.00 75.50 92 MET A CA 1
ATOM 709 C C . MET A 1 92 ? 10.849 -3.714 -5.045 1.00 75.50 92 MET A C 1
ATOM 711 O O . MET A 1 92 ? 11.988 -3.532 -5.477 1.00 75.50 92 MET A O 1
ATOM 715 N N . PHE A 1 93 ? 10.254 -4.902 -5.170 1.00 76.69 93 PHE A N 1
ATOM 716 C CA . PHE A 1 93 ? 10.886 -6.050 -5.825 1.00 76.69 93 PHE A CA 1
ATOM 717 C C . PHE A 1 93 ? 11.111 -5.815 -7.328 1.00 76.69 93 PHE A C 1
ATOM 719 O O . PHE A 1 93 ? 12.159 -6.184 -7.876 1.00 76.69 93 PHE A O 1
ATOM 726 N N . VAL A 1 94 ? 10.154 -5.177 -8.008 1.00 72.12 94 VAL A N 1
ATOM 727 C CA . VAL A 1 94 ? 10.240 -4.871 -9.442 1.00 72.12 94 VAL A CA 1
ATOM 728 C C . VAL A 1 94 ? 11.193 -3.711 -9.719 1.00 72.12 94 VAL A C 1
ATOM 730 O O . VAL A 1 94 ? 12.100 -3.874 -10.544 1.00 72.12 94 VAL A O 1
ATOM 733 N N . TYR A 1 95 ? 11.038 -2.581 -9.030 1.00 66.44 95 TYR A N 1
ATOM 734 C CA . TYR A 1 95 ? 11.781 -1.347 -9.303 1.00 66.44 95 TYR A CA 1
ATOM 735 C C . TYR A 1 95 ? 13.115 -1.252 -8.541 1.00 66.44 95 TYR A C 1
ATOM 737 O O . TYR A 1 95 ? 14.042 -0.596 -9.015 1.00 66.44 95 TYR A O 1
ATOM 745 N N . ARG A 1 96 ? 13.300 -1.982 -7.430 1.00 72.31 96 ARG A N 1
ATOM 746 C CA . ARG A 1 96 ? 14.517 -1.954 -6.588 1.00 72.31 96 ARG A CA 1
ATOM 747 C C . ARG A 1 96 ? 14.977 -0.519 -6.280 1.00 72.31 96 ARG A C 1
ATOM 749 O O . ARG A 1 96 ? 14.311 0.183 -5.538 1.00 72.31 96 ARG A O 1
ATOM 756 N N . LEU A 1 97 ? 16.116 -0.100 -6.841 1.00 57.94 97 LEU A N 1
ATOM 757 C CA . LEU A 1 97 ? 16.742 1.207 -6.623 1.00 57.94 97 LEU A CA 1
ATOM 758 C C . LEU A 1 97 ? 16.162 2.290 -7.541 1.00 57.94 97 LEU A C 1
ATOM 760 O O . LEU A 1 97 ? 16.227 3.462 -7.192 1.00 57.94 97 LEU A O 1
ATOM 764 N N . ASP A 1 98 ? 15.549 1.910 -8.671 1.00 61.66 98 ASP A N 1
ATOM 765 C CA . ASP A 1 98 ? 14.846 2.860 -9.546 1.00 61.66 98 ASP A CA 1
ATOM 766 C C . ASP A 1 98 ? 13.594 3.433 -8.842 1.00 61.66 98 ASP A C 1
ATOM 768 O O . ASP A 1 98 ? 13.142 4.518 -9.190 1.00 61.66 98 ASP A O 1
ATOM 772 N N . PHE A 1 99 ? 13.077 2.764 -7.798 1.00 62.19 99 PHE A N 1
ATOM 773 C CA . PHE A 1 99 ? 11.950 3.244 -6.983 1.00 62.19 99 PHE A CA 1
ATOM 774 C C . PHE A 1 99 ? 12.259 4.565 -6.255 1.00 62.19 99 PHE A C 1
ATOM 776 O O . PHE A 1 99 ? 11.388 5.423 -6.135 1.00 62.19 99 PHE A O 1
ATOM 783 N N . PHE A 1 100 ? 13.508 4.748 -5.813 1.00 60.88 100 PHE A N 1
ATOM 784 C CA . PHE A 1 100 ? 13.935 5.909 -5.025 1.00 60.88 100 PHE A CA 1
ATOM 785 C C . PHE A 1 100 ? 14.472 7.071 -5.873 1.00 60.88 100 PHE A C 1
ATOM 787 O O . PHE A 1 100 ? 14.655 8.165 -5.347 1.00 60.88 100 PHE A O 1
ATOM 794 N N . CYS A 1 101 ? 14.738 6.850 -7.164 1.00 58.50 101 CYS A N 1
ATOM 795 C CA . CYS A 1 101 ? 15.388 7.832 -8.041 1.00 58.50 101 CYS A CA 1
ATOM 796 C C . CYS A 1 101 ? 14.534 8.265 -9.247 1.00 58.50 101 CYS A C 1
ATOM 798 O O . CYS A 1 101 ? 15.037 8.977 -10.114 1.00 58.50 101 CYS A O 1
ATOM 800 N N . CYS A 1 102 ? 13.271 7.836 -9.336 1.00 62.94 102 CYS A N 1
ATOM 801 C CA . CYS A 1 102 ? 12.373 8.224 -10.428 1.00 62.94 102 CYS A CA 1
ATOM 802 C C . CYS A 1 102 ? 11.811 9.643 -10.225 1.00 62.94 102 CYS A C 1
ATOM 804 O O . CYS A 1 102 ? 11.812 10.148 -9.107 1.00 62.94 102 CYS A O 1
ATOM 806 N N . ALA A 1 103 ? 11.304 10.285 -11.284 1.00 61.44 103 ALA A N 1
ATOM 807 C CA . ALA A 1 103 ? 10.770 11.655 -11.227 1.00 61.44 103 ALA A CA 1
ATOM 808 C C . ALA A 1 103 ? 9.662 11.846 -10.165 1.00 61.44 103 ALA A C 1
ATOM 810 O O . ALA A 1 103 ? 9.577 12.908 -9.555 1.00 61.44 103 ALA A O 1
ATOM 811 N N . ASP A 1 104 ? 8.899 10.787 -9.878 1.00 64.31 104 ASP A N 1
ATOM 812 C CA . ASP A 1 104 ? 7.806 10.763 -8.899 1.00 64.31 104 ASP A CA 1
ATOM 813 C C . ASP A 1 104 ? 8.202 10.152 -7.540 1.00 64.31 104 ASP A C 1
ATOM 815 O O . ASP A 1 104 ? 7.351 9.676 -6.788 1.00 64.31 104 ASP A O 1
ATOM 819 N N . TYR A 1 105 ? 9.497 10.160 -7.194 1.00 67.94 105 TYR A N 1
ATOM 820 C CA . TYR A 1 105 ? 10.021 9.569 -5.952 1.00 67.94 105 TYR A CA 1
ATOM 821 C C . TYR A 1 105 ? 9.289 10.042 -4.686 1.00 67.94 105 TYR A C 1
ATOM 823 O O . TYR A 1 105 ? 9.214 9.295 -3.715 1.00 67.94 105 TYR A O 1
ATOM 831 N N . PHE A 1 106 ? 8.740 11.260 -4.685 1.00 73.81 106 PHE A N 1
ATOM 832 C CA . PHE A 1 106 ? 7.984 11.804 -3.558 1.00 73.81 106 PHE A CA 1
ATOM 833 C C . PHE A 1 106 ? 6.745 10.962 -3.216 1.00 73.81 106 PHE A C 1
ATOM 835 O O . PHE A 1 106 ? 6.524 10.649 -2.049 1.00 73.81 106 PHE A O 1
ATOM 842 N N . TRP A 1 107 ? 5.976 10.542 -4.224 1.00 72.69 107 TRP A N 1
ATOM 843 C CA . TRP A 1 107 ? 4.773 9.725 -4.030 1.00 72.69 107 TRP A CA 1
ATOM 844 C C . TRP A 1 107 ? 5.121 8.317 -3.545 1.00 72.69 107 TRP A C 1
ATOM 846 O O . TRP A 1 107 ? 4.510 7.807 -2.613 1.00 72.69 107 TRP A O 1
ATOM 856 N N . ASN A 1 108 ? 6.200 7.748 -4.079 1.00 72.94 108 ASN A N 1
ATOM 857 C CA . ASN A 1 108 ? 6.750 6.476 -3.615 1.00 72.94 108 ASN A CA 1
ATOM 858 C C . ASN A 1 108 ? 7.196 6.530 -2.141 1.00 72.94 108 ASN A C 1
ATOM 860 O O . ASN A 1 108 ? 7.013 5.570 -1.395 1.00 72.94 108 ASN A O 1
ATOM 864 N N . TRP A 1 109 ? 7.786 7.649 -1.711 1.00 76.06 109 TRP A N 1
ATOM 865 C CA . TRP A 1 109 ? 8.161 7.874 -0.312 1.00 76.06 109 TRP A CA 1
ATOM 866 C C . TRP A 1 109 ? 6.952 8.067 0.601 1.00 76.06 109 TRP A C 1
ATOM 868 O O . TRP A 1 109 ? 6.998 7.621 1.747 1.00 76.06 109 TRP A O 1
ATOM 878 N N . LEU A 1 110 ? 5.882 8.693 0.105 1.00 80.06 110 LEU A N 1
ATOM 879 C CA . LEU A 1 110 ? 4.619 8.796 0.831 1.00 80.06 110 LEU A CA 1
ATOM 880 C C . LEU A 1 110 ? 4.041 7.404 1.101 1.00 80.06 110 LEU A C 1
ATOM 882 O O . LEU A 1 110 ? 3.726 7.110 2.250 1.00 80.06 110 LEU A O 1
ATOM 886 N N . ASP A 1 111 ? 3.984 6.533 0.091 1.00 77.94 111 ASP A N 1
ATOM 887 C CA . ASP A 1 111 ? 3.516 5.154 0.268 1.00 77.94 111 ASP A CA 1
ATOM 888 C C . ASP A 1 111 ? 4.357 4.412 1.316 1.00 77.94 111 ASP A C 1
ATOM 890 O O . ASP A 1 111 ? 3.810 3.822 2.243 1.00 77.94 111 ASP A O 1
ATOM 894 N N . VAL A 1 112 ? 5.692 4.502 1.241 1.00 80.69 112 VAL A N 1
ATOM 895 C CA . VAL A 1 112 ? 6.597 3.909 2.248 1.00 80.69 112 VAL A CA 1
ATOM 896 C C . VAL A 1 112 ? 6.314 4.448 3.652 1.00 80.69 112 VAL A C 1
ATOM 898 O O . VAL A 1 112 ? 6.306 3.673 4.608 1.00 80.69 112 VAL A O 1
ATOM 901 N N . ALA A 1 113 ? 6.080 5.754 3.791 1.00 82.38 113 ALA A N 1
ATOM 902 C CA . ALA A 1 113 ? 5.757 6.361 5.074 1.00 82.38 113 ALA A CA 1
ATOM 903 C C . ALA A 1 113 ? 4.413 5.854 5.612 1.00 82.38 113 ALA A C 1
ATOM 905 O O . ALA A 1 113 ? 4.354 5.457 6.771 1.00 82.38 113 ALA A O 1
ATOM 906 N N . LEU A 1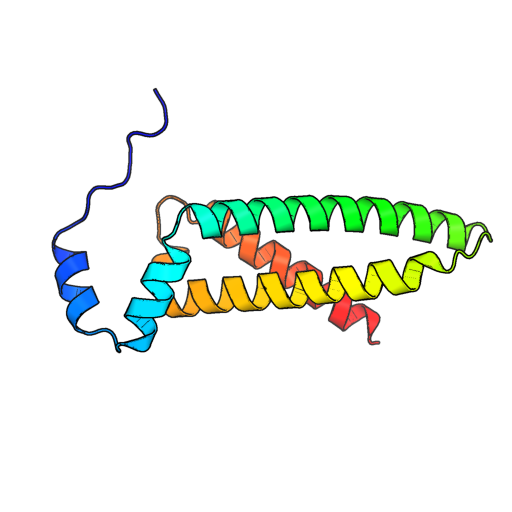 114 ? 3.368 5.796 4.779 1.00 80.88 114 LEU A N 1
ATOM 907 C CA . LEU A 1 114 ? 2.054 5.265 5.159 1.00 80.88 114 LEU A CA 1
ATOM 908 C C . LEU A 1 114 ? 2.161 3.821 5.663 1.00 80.88 114 LEU A C 1
ATOM 910 O O . LEU A 1 114 ? 1.626 3.493 6.720 1.00 80.88 114 LEU A O 1
ATOM 914 N N . VAL A 1 115 ? 2.927 2.985 4.958 1.00 80.38 115 VAL A N 1
ATOM 915 C CA . VAL A 1 115 ? 3.200 1.601 5.366 1.00 80.38 115 VAL A CA 1
ATOM 916 C C . VAL A 1 115 ? 3.924 1.531 6.703 1.00 80.38 115 VAL A C 1
ATOM 918 O O . VAL A 1 115 ? 3.559 0.730 7.563 1.00 80.38 115 VAL A O 1
ATOM 921 N N . ALA A 1 116 ? 4.955 2.357 6.876 1.00 82.31 116 ALA A N 1
ATOM 922 C CA . ALA A 1 116 ? 5.750 2.386 8.093 1.00 82.31 116 ALA A CA 1
ATOM 923 C C . ALA A 1 116 ? 4.929 2.854 9.303 1.00 82.31 116 ALA A C 1
ATOM 925 O O . ALA A 1 116 ? 5.053 2.263 10.372 1.00 82.31 116 ALA A O 1
ATOM 926 N N . PHE A 1 117 ? 4.074 3.867 9.131 1.00 82.94 117 PHE A N 1
ATOM 927 C CA . PHE A 1 117 ? 3.190 4.361 10.186 1.00 82.94 117 PHE A CA 1
ATOM 928 C C . PHE A 1 117 ? 2.202 3.295 10.650 1.00 82.94 117 PHE A C 1
ATOM 930 O O . PHE A 1 117 ? 2.093 3.049 11.847 1.00 82.94 117 PHE A O 1
ATOM 937 N N . ALA A 1 118 ? 1.536 2.612 9.725 1.00 77.62 118 ALA A N 1
ATOM 938 C CA . ALA A 1 118 ? 0.566 1.597 10.112 1.00 77.62 118 ALA A CA 1
ATOM 939 C C . ALA A 1 118 ? 1.228 0.320 10.674 1.00 77.62 118 ALA A C 1
ATOM 941 O O . ALA A 1 118 ? 0.696 -0.289 11.599 1.00 77.62 118 ALA A O 1
ATOM 942 N N . LEU A 1 119 ? 2.438 -0.050 10.229 1.00 79.50 119 LEU A N 1
ATOM 943 C CA . LEU A 1 119 ? 3.226 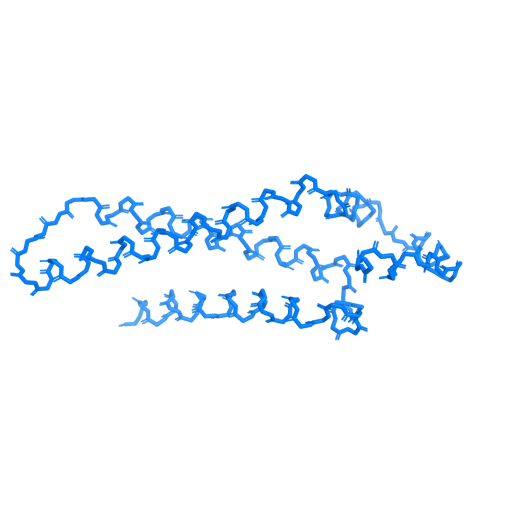-1.092 10.909 1.00 79.50 119 LEU A CA 1
ATOM 944 C C . LEU A 1 119 ? 3.637 -0.679 12.328 1.00 79.50 119 LEU A C 1
ATOM 946 O O . LEU A 1 119 ? 3.642 -1.519 13.226 1.00 79.50 119 LEU A O 1
ATOM 950 N N . TYR A 1 120 ? 3.990 0.593 12.524 1.00 84.50 120 TYR A N 1
ATOM 951 C CA . TYR A 1 120 ? 4.327 1.130 13.837 1.00 84.50 120 TYR A CA 1
ATOM 952 C C . TYR A 1 120 ? 3.132 1.066 14.793 1.00 84.50 120 TYR A C 1
ATOM 954 O O . TYR A 1 120 ? 3.306 0.613 15.919 1.00 84.50 120 TYR A O 1
ATOM 962 N N . GLU A 1 121 ? 1.929 1.446 14.354 1.00 79.81 121 GLU A N 1
ATOM 963 C CA . GLU A 1 121 ? 0.727 1.338 15.192 1.00 79.81 121 GLU A CA 1
ATOM 964 C C . GLU A 1 121 ? 0.418 -0.104 15.588 1.00 79.81 121 GLU A C 1
ATOM 966 O O . GLU A 1 121 ? 0.202 -0.375 16.767 1.00 79.81 121 GLU A O 1
ATOM 971 N N . VAL A 1 122 ? 0.459 -1.044 14.639 1.00 76.12 122 VAL A N 1
ATOM 972 C CA . VAL A 1 122 ? 0.222 -2.466 14.937 1.00 76.12 122 VAL A CA 1
ATOM 973 C C . VAL A 1 122 ? 1.262 -3.005 15.921 1.00 76.12 122 VAL A C 1
ATOM 975 O O . VAL A 1 122 ? 0.912 -3.742 16.840 1.00 76.12 122 VAL A O 1
ATOM 978 N N . ALA A 1 123 ? 2.535 -2.637 15.750 1.00 81.94 123 ALA A N 1
ATOM 979 C CA . ALA A 1 123 ? 3.603 -3.056 16.653 1.00 81.94 123 ALA A CA 1
ATOM 980 C C . ALA A 1 123 ? 3.441 -2.445 18.054 1.00 81.94 123 ALA A C 1
ATOM 982 O O . ALA A 1 123 ? 3.529 -3.166 19.043 1.00 81.94 123 ALA A O 1
ATOM 983 N N . PHE A 1 124 ? 3.152 -1.147 18.147 1.00 83.69 124 PHE A N 1
ATOM 984 C CA . PHE A 1 124 ? 2.992 -0.451 19.424 1.00 83.69 124 PHE A CA 1
ATOM 985 C C . PHE A 1 124 ? 1.723 -0.878 20.170 1.00 83.69 124 PHE A C 1
ATOM 987 O O . PHE A 1 124 ? 1.740 -0.999 21.386 1.00 83.69 124 PHE A O 1
ATOM 994 N N . SER A 1 125 ? 0.636 -1.175 19.455 1.00 69.94 125 SER A N 1
ATOM 995 C CA . SER A 1 125 ? -0.591 -1.711 20.056 1.00 69.94 125 SER A CA 1
ATOM 996 C C . SER A 1 125 ? -0.437 -3.150 20.572 1.00 69.94 125 SER A C 1
ATOM 998 O O . SER A 1 125 ? -1.367 -3.663 21.196 1.00 69.94 125 SER A O 1
ATOM 1000 N N . SER A 1 126 ? 0.681 -3.825 20.276 1.00 62.53 126 SER A N 1
ATOM 1001 C CA . SER A 1 126 ? 0.962 -5.194 20.727 1.00 62.53 126 SER A CA 1
ATOM 1002 C C . SER A 1 126 ? 1.806 -5.283 22.009 1.00 62.53 126 SER A C 1
ATOM 1004 O O . SER A 1 126 ? 2.069 -6.396 22.470 1.00 62.53 126 SER A O 1
ATOM 1006 N N . GLU A 1 127 ? 2.184 -4.141 22.595 1.00 48.50 127 GLU A N 1
ATOM 1007 C CA . GLU A 1 127 ? 2.821 -4.006 23.920 1.00 48.50 127 GLU A CA 1
ATOM 1008 C C . GLU A 1 127 ? 1.831 -3.482 24.973 1.00 48.50 127 GLU A C 1
ATOM 1010 O O . GLU A 1 127 ? 1.882 -3.995 26.117 1.00 48.50 127 GLU A O 1
#

pLDDT: mean 71.46, std 11.3, range [42.94, 85.31]

InterPro domains:
  IPR005821 Ion transport domain [PF00520] (35-124)
  IPR027359 Voltage-dependent channel domain superfamily [G3DSA:1.20.120.350] (23-127)

Sequence (127 aa):
SFVEHGHEHHPANRARRKRWPCLRIRVASLIESVLFDVVCGVIILANAVTIAIATDGAIQEAVGHPSDDMKVLHTVESAFIAFYTAELALRMFVYRLDFFCCADYFWNWLDVALVAFALYEVAFSSE

Foldseek 3Di:
DPDPPDPPPDVVVVVVVVPDPPVLVVLCVVLPDPVNVVVLVVLVVVLVVLVVVLVVQVVCVVVPDHDPCNVVSVVSNVVSLVVLVVSLVSVCVNCVVVCCVPPVVVVNVVSVVVSVVSVVVVVVVVD

Organism: NCBI:txid1333877